Protein AF-A0A940QKQ8-F1 (afdb_monomer)

Mean predicted aligned error: 5.75 Å

Secondary structure (DSSP, 8-state):
--PPPHHHHHHHHHHHHHHHHHHHHSS----TT---TTS--HHHHHHHHHHHHHTT-S-HHHHHHHHHTT--------

Foldseek 3Di:
DDDDDPVNVLLVVLLVQLLVVCVVVVASPAAQCDAGPVRHRNNVVLVVQLVCVVVVNDDPVSVVSRVVSHYDSDPPPD

Nearest PDB structures (foldseek):
  5xyb-assembly1_A  TM=3.193E-01  e=3.840E+00  Spbetavirus SPbeta

Structure (mmCIF, N/CA/C/O backbone):
data_AF-A0A940QKQ8-F1
#
_entry.id   AF-A0A940QKQ8-F1
#
loop_
_atom_site.group_PDB
_atom_site.id
_atom_site.type_symbol
_atom_site.label_atom_id
_atom_site.label_alt_id
_atom_site.label_comp_id
_atom_site.label_asym_id
_atom_site.label_entity_id
_atom_site.label_seq_id
_atom_site.pdbx_PDB_ins_code
_atom_site.Cartn_x
_atom_site.Cartn_y
_atom_site.Cartn_z
_atom_site.occupancy
_atom_site.B_iso_or_equiv
_atom_site.auth_seq_id
_atom_site.auth_comp_id
_atom_site.auth_asym_id
_atom_site.auth_atom_id
_atom_site.pdbx_PDB_model_num
ATOM 1 N N . MET A 1 1 ? -1.418 22.893 14.713 1.00 51.09 1 MET A N 1
ATOM 2 C CA . MET A 1 1 ? -0.625 22.390 13.569 1.00 51.09 1 MET A CA 1
ATOM 3 C C . MET A 1 1 ? -0.971 20.925 13.380 1.00 51.09 1 MET A C 1
ATOM 5 O O . MET A 1 1 ? -0.877 20.176 14.342 1.00 51.09 1 MET A O 1
ATOM 9 N N . ARG A 1 2 ? -1.472 20.530 12.208 1.00 58.09 2 ARG A N 1
ATOM 10 C CA . ARG A 1 2 ? -1.895 19.146 11.953 1.00 58.09 2 ARG A CA 1
ATOM 11 C C . ARG A 1 2 ? -0.642 18.342 11.601 1.00 58.09 2 ARG A C 1
ATOM 13 O O . ARG A 1 2 ? -0.177 18.383 10.468 1.00 58.09 2 ARG A O 1
ATOM 20 N N . TRP A 1 3 ? -0.020 17.720 12.599 1.00 70.00 3 TRP A N 1
ATOM 21 C CA . TRP A 1 3 ? 1.108 16.825 12.366 1.00 70.00 3 TRP A CA 1
ATOM 22 C C . TRP A 1 3 ? 0.599 15.592 11.625 1.00 70.00 3 TRP A C 1
ATOM 24 O O . TRP A 1 3 ? -0.231 14.857 12.158 1.00 70.00 3 TRP A O 1
ATOM 34 N N . LYS A 1 4 ? 1.073 15.386 10.393 1.00 70.75 4 LYS A N 1
ATOM 35 C CA . LYS A 1 4 ? 0.842 14.133 9.674 1.00 70.75 4 LYS A CA 1
ATOM 36 C C . LYS A 1 4 ? 1.562 13.020 10.416 1.00 70.75 4 LYS A C 1
ATOM 38 O O . LYS A 1 4 ? 2.732 13.150 10.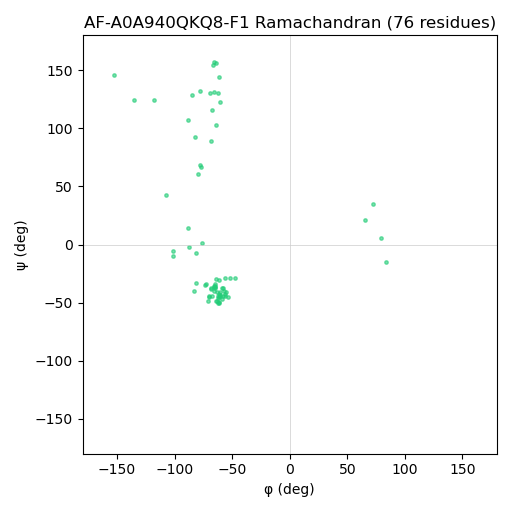785 1.00 70.75 4 LYS A O 1
ATOM 43 N N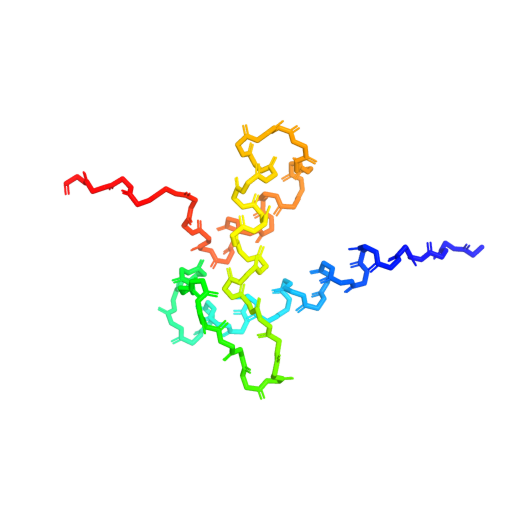 . THR A 1 5 ? 0.860 11.925 10.654 1.00 82.75 5 THR A N 1
ATOM 44 C CA . THR A 1 5 ? 1.465 10.753 11.276 1.00 82.75 5 THR A CA 1
ATOM 45 C C . THR A 1 5 ? 2.495 10.138 10.330 1.00 82.75 5 THR A C 1
ATOM 47 O O . THR A 1 5 ? 2.392 10.234 9.106 1.00 82.75 5 THR A O 1
ATOM 50 N N . LYS A 1 6 ? 3.482 9.426 10.884 1.00 79.62 6 LYS A N 1
ATOM 51 C CA . LYS A 1 6 ? 4.455 8.657 10.086 1.00 79.62 6 LYS A CA 1
ATOM 52 C C . LYS A 1 6 ? 3.769 7.714 9.080 1.00 7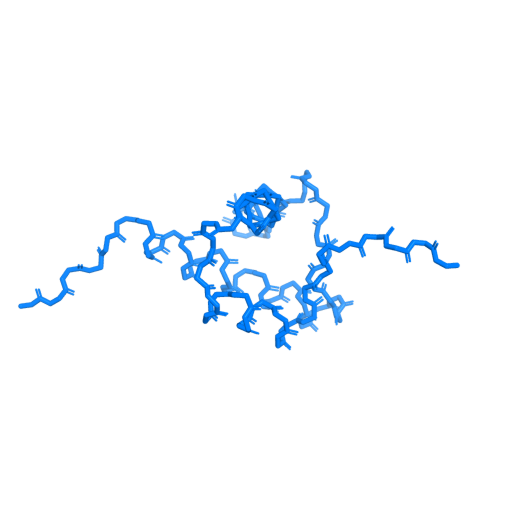9.62 6 LYS A C 1
ATOM 54 O O . LYS A 1 6 ? 4.324 7.429 8.025 1.00 79.62 6 LYS A O 1
ATOM 59 N N . ALA A 1 7 ? 2.561 7.248 9.407 1.00 80.88 7 ALA A N 1
ATOM 60 C CA . ALA A 1 7 ? 1.742 6.402 8.548 1.00 80.88 7 ALA A CA 1
ATOM 61 C C . ALA A 1 7 ? 1.116 7.153 7.361 1.00 80.88 7 ALA A C 1
ATOM 63 O O . ALA A 1 7 ? 0.984 6.562 6.292 1.00 80.88 7 ALA A O 1
ATOM 64 N N . GLU A 1 8 ? 0.731 8.420 7.530 1.00 84.06 8 GLU A N 1
ATOM 65 C CA . GLU A 1 8 ? 0.255 9.272 6.430 1.00 84.06 8 GLU A CA 1
ATOM 66 C C . GLU A 1 8 ? 1.393 9.632 5.480 1.00 84.06 8 GLU A C 1
ATOM 68 O O . GLU A 1 8 ? 1.242 9.452 4.280 1.00 84.06 8 GLU A O 1
ATOM 73 N N . LEU A 1 9 ? 2.560 10.013 6.005 1.00 85.81 9 LEU A N 1
ATOM 74 C CA . LEU A 1 9 ? 3.727 10.313 5.167 1.00 85.81 9 LEU A CA 1
ATOM 75 C C . LEU A 1 9 ? 4.180 9.086 4.362 1.00 85.81 9 LEU A C 1
ATOM 77 O O . LEU A 1 9 ? 4.407 9.172 3.160 1.00 85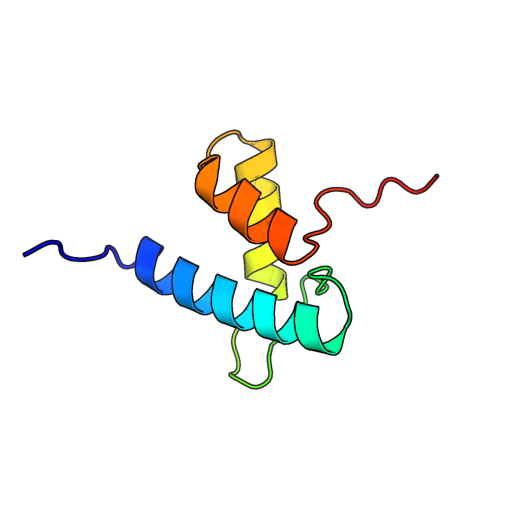.81 9 LEU A O 1
ATOM 81 N N . ALA A 1 10 ? 4.249 7.914 5.003 1.00 85.00 10 ALA A N 1
ATOM 82 C CA . ALA A 1 10 ? 4.581 6.670 4.310 1.00 85.00 10 ALA A CA 1
ATOM 83 C C . ALA A 1 10 ? 3.530 6.274 3.260 1.00 85.00 10 ALA A C 1
ATOM 85 O O . ALA A 1 10 ? 3.873 5.606 2.284 1.00 85.00 10 ALA A O 1
ATOM 86 N N . TRP A 1 11 ? 2.266 6.656 3.478 1.00 88.50 11 TRP A N 1
ATOM 87 C CA . TRP A 1 11 ? 1.185 6.457 2.519 1.00 88.50 11 TRP A CA 1
ATOM 88 C C . TRP A 1 11 ? 1.328 7.375 1.311 1.00 88.50 11 TRP A C 1
ATOM 90 O O . TRP A 1 11 ? 1.248 6.883 0.195 1.00 88.50 11 TRP A O 1
ATOM 100 N N . GLU A 1 12 ? 1.566 8.668 1.526 1.00 89.19 12 GLU A N 1
ATOM 101 C CA . GLU A 1 12 ? 1.767 9.636 0.444 1.00 89.19 12 GLU A CA 1
ATOM 102 C C . GLU A 1 12 ? 2.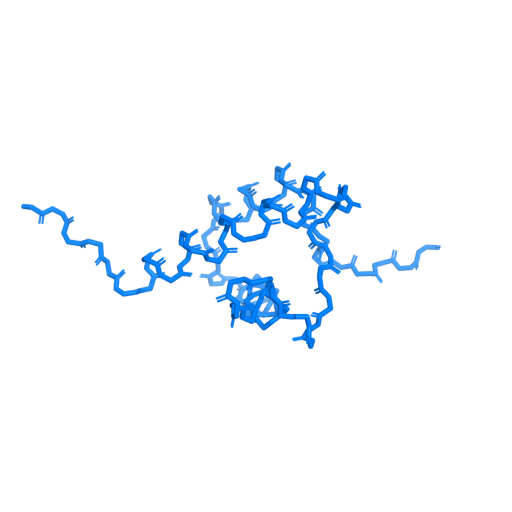951 9.242 -0.442 1.00 89.19 12 GLU A C 1
ATOM 104 O O . GLU A 1 12 ? 2.778 9.159 -1.653 1.00 89.19 12 GLU A O 1
ATOM 109 N N . CYS A 1 13 ? 4.099 8.870 0.141 1.00 89.44 13 CYS A N 1
ATOM 110 C CA . CYS A 1 13 ? 5.233 8.371 -0.646 1.00 89.44 13 CYS A CA 1
ATOM 111 C C . CYS A 1 13 ? 4.881 7.102 -1.436 1.00 89.44 13 CYS A C 1
ATOM 113 O O . CYS A 1 13 ? 5.219 6.986 -2.608 1.00 89.44 13 CYS A O 1
ATOM 115 N N . GLY A 1 14 ? 4.190 6.142 -0.809 1.00 89.19 14 GLY A N 1
ATOM 116 C CA . GLY A 1 14 ? 3.798 4.907 -1.491 1.00 89.19 14 GLY A CA 1
ATOM 117 C C . GLY A 1 14 ? 2.787 5.142 -2.614 1.00 89.19 14 GLY A C 1
ATOM 118 O O . GLY A 1 14 ? 2.854 4.474 -3.641 1.00 89.19 14 GLY A O 1
ATOM 119 N N . TYR A 1 15 ? 1.877 6.100 -2.432 1.00 90.44 15 TYR A N 1
ATOM 120 C CA . TYR A 1 15 ? 0.896 6.497 -3.435 1.00 90.44 15 TYR A CA 1
ATOM 121 C C . TYR A 1 15 ? 1.543 7.218 -4.616 1.00 90.44 15 TYR A C 1
ATOM 123 O O . TYR A 1 15 ? 1.233 6.897 -5.757 1.00 90.44 15 TYR A O 1
ATOM 131 N N . GLU A 1 16 ? 2.463 8.147 -4.362 1.00 91.06 16 GLU A N 1
ATOM 132 C CA . GLU A 1 16 ? 3.189 8.858 -5.417 1.00 91.06 16 GLU A CA 1
ATOM 133 C C . GLU A 1 16 ? 3.994 7.887 -6.290 1.00 91.06 16 GLU A C 1
ATOM 135 O O . GLU A 1 16 ? 3.913 7.930 -7.514 1.00 91.06 16 GLU A O 1
ATOM 140 N N . GLU A 1 17 ? 4.671 6.922 -5.668 1.00 90.44 17 GLU A N 1
ATOM 141 C CA . GLU A 1 17 ? 5.391 5.856 -6.372 1.00 90.44 17 GLU A CA 1
ATOM 142 C C . GLU A 1 17 ? 4.446 4.927 -7.146 1.00 90.44 17 GLU A C 1
ATOM 144 O O . GLU A 1 17 ? 4.737 4.540 -8.277 1.00 90.44 17 GLU A O 1
ATOM 149 N N . ALA A 1 18 ? 3.289 4.587 -6.567 1.00 90.06 18 ALA A N 1
ATOM 150 C CA . ALA A 1 18 ? 2.267 3.793 -7.246 1.00 90.06 18 ALA A CA 1
ATOM 151 C C . ALA A 1 18 ? 1.712 4.523 -8.471 1.00 90.06 18 ALA A C 1
ATOM 153 O O . ALA A 1 18 ? 1.516 3.904 -9.514 1.00 90.06 18 ALA A O 1
ATOM 154 N N . LYS A 1 19 ? 1.487 5.835 -8.348 1.00 90.75 19 LYS A N 1
ATOM 155 C CA . LYS A 1 19 ? 1.017 6.690 -9.432 1.00 90.75 19 LYS A CA 1
ATOM 156 C C . LYS A 1 19 ? 2.043 6.740 -10.559 1.00 90.75 19 LYS A C 1
ATOM 158 O O . LYS A 1 19 ? 1.682 6.449 -11.690 1.00 90.75 19 LYS A O 1
ATOM 163 N N . ARG A 1 20 ? 3.322 6.985 -10.251 1.00 89.62 20 ARG A N 1
ATOM 164 C CA . ARG A 1 20 ? 4.411 6.955 -11.246 1.00 89.62 20 ARG A CA 1
ATOM 165 C C . ARG A 1 20 ? 4.476 5.612 -11.972 1.00 89.62 20 ARG A C 1
ATOM 167 O O . ARG A 1 20 ? 4.578 5.574 -13.194 1.00 89.62 20 ARG A O 1
ATOM 174 N N . TYR A 1 21 ? 4.366 4.510 -11.227 1.00 89.81 21 TYR A N 1
ATOM 175 C CA . TYR A 1 21 ? 4.339 3.170 -11.810 1.00 89.81 21 TYR A CA 1
ATOM 176 C C . TYR A 1 21 ? 3.136 2.971 -12.738 1.00 89.81 21 TYR A C 1
ATOM 178 O O . TYR A 1 21 ? 3.292 2.440 -13.834 1.00 89.81 21 TYR A O 1
ATOM 186 N N . ALA A 1 22 ? 1.949 3.414 -12.319 1.00 89.69 22 ALA A N 1
ATOM 187 C CA . ALA A 1 22 ? 0.734 3.339 -13.118 1.00 89.69 22 ALA A CA 1
ATOM 188 C C . ALA A 1 22 ? 0.787 4.223 -14.369 1.00 89.69 22 ALA A C 1
ATOM 190 O O . ALA A 1 22 ? 0.293 3.811 -15.409 1.00 89.69 22 ALA A O 1
ATOM 191 N N . GLU A 1 23 ? 1.407 5.401 -14.306 1.00 88.94 23 GLU A N 1
ATOM 192 C CA . GLU A 1 23 ? 1.610 6.260 -15.478 1.00 88.94 23 GLU A CA 1
ATOM 193 C C . GLU A 1 23 ? 2.546 5.604 -16.508 1.00 88.94 23 GLU A C 1
ATOM 195 O O . GLU A 1 23 ? 2.334 5.745 -17.709 1.00 88.94 23 GLU A O 1
ATOM 200 N N . GLU A 1 24 ? 3.542 4.838 -16.054 1.00 88.06 24 GLU A N 1
ATOM 201 C CA . GLU A 1 24 ? 4.495 4.142 -16.928 1.00 88.06 24 GLU A CA 1
ATOM 202 C C . GLU A 1 24 ? 3.969 2.795 -17.463 1.00 88.06 24 GLU A C 1
ATOM 204 O O . GLU A 1 24 ? 4.184 2.460 -18.627 1.00 88.06 24 GLU A O 1
ATOM 209 N N . HIS A 1 25 ? 3.271 2.015 -16.632 1.00 85.12 25 HIS A N 1
ATOM 210 C CA . HIS A 1 25 ? 2.800 0.661 -16.964 1.00 85.12 25 HIS A CA 1
ATOM 211 C C . HIS A 1 25 ? 1.310 0.601 -17.340 1.00 85.12 25 HIS A C 1
ATOM 213 O O . HIS A 1 25 ? 0.821 -0.442 -17.772 1.00 85.12 25 HIS A O 1
ATOM 219 N N . GLY A 1 26 ? 0.569 1.691 -17.145 1.00 82.81 26 GLY A N 1
ATOM 220 C CA . GLY A 1 26 ? -0.882 1.790 -17.331 1.00 82.81 26 GLY A CA 1
ATOM 221 C C . GLY A 1 26 ? -1.723 1.318 -16.138 1.00 82.81 26 GLY A C 1
ATOM 222 O O . GLY A 1 26 ? -2.917 1.606 -16.092 1.00 82.81 26 GLY A O 1
ATOM 223 N N . ALA A 1 27 ? -1.140 0.597 -15.174 1.00 83.38 27 ALA A N 1
ATOM 224 C CA . ALA A 1 27 ? -1.847 0.103 -13.993 1.00 83.38 27 ALA A CA 1
ATOM 225 C C . ALA A 1 27 ? -0.916 -0.087 -12.789 1.00 83.38 27 ALA A C 1
ATOM 227 O O . ALA A 1 27 ? 0.224 -0.534 -12.925 1.00 83.38 27 ALA A O 1
ATOM 228 N N . ALA A 1 28 ? -1.437 0.152 -11.585 1.00 85.88 28 ALA A N 1
ATOM 229 C CA . ALA A 1 28 ? -0.749 -0.143 -10.330 1.00 85.88 28 ALA A CA 1
ATOM 230 C C . ALA A 1 28 ? -0.835 -1.644 -9.954 1.00 85.88 28 ALA A C 1
ATOM 232 O O . ALA A 1 28 ? -1.359 -2.003 -8.900 1.00 85.88 28 ALA A O 1
ATOM 233 N N . ASP A 1 29 ? -0.306 -2.542 -10.800 1.00 83.69 29 ASP A N 1
ATOM 234 C CA . ASP A 1 29 ? -0.121 -3.983 -10.496 1.00 83.69 29 ASP A CA 1
ATOM 235 C C . ASP A 1 29 ? 1.355 -4.348 -10.271 1.00 83.69 29 ASP A C 1
ATOM 237 O O . ASP A 1 29 ? 1.845 -5.375 -10.743 1.00 83.69 29 ASP A O 1
ATOM 241 N N . ALA A 1 30 ? 2.097 -3.517 -9.536 1.00 84.62 30 ALA A N 1
ATOM 242 C CA . ALA A 1 30 ? 3.489 -3.835 -9.245 1.00 84.62 30 ALA A CA 1
ATOM 243 C C . ALA A 1 30 ? 3.581 -5.146 -8.423 1.00 84.62 30 ALA A C 1
ATOM 245 O O . ALA A 1 30 ? 2.888 -5.297 -7.404 1.00 84.62 30 ALA A O 1
ATOM 246 N N . PRO A 1 31 ? 4.426 -6.117 -8.823 1.00 83.69 31 PRO A N 1
ATOM 247 C CA . PRO A 1 31 ? 4.584 -7.362 -8.080 1.00 83.69 31 PRO A CA 1
ATOM 248 C C . PRO A 1 31 ? 5.213 -7.106 -6.706 1.00 83.69 31 PRO A C 1
ATOM 250 O O . PRO A 1 31 ? 5.927 -6.131 -6.519 1.00 83.69 31 PRO A O 1
ATOM 253 N N . ILE A 1 32 ? 5.008 -8.000 -5.729 1.00 85.25 32 ILE A N 1
ATOM 254 C CA . ILE A 1 32 ? 5.455 -7.792 -4.333 1.00 85.25 32 ILE A CA 1
ATOM 255 C C . ILE A 1 32 ? 6.966 -7.522 -4.184 1.00 85.25 32 ILE A C 1
ATOM 257 O O . ILE A 1 32 ? 7.383 -6.824 -3.262 1.00 85.25 32 ILE A O 1
ATOM 261 N N . HIS A 1 33 ? 7.775 -8.061 -5.097 1.00 86.88 33 HIS A N 1
ATOM 262 C CA . HIS A 1 33 ? 9.227 -7.883 -5.140 1.00 86.88 33 HIS A CA 1
ATOM 263 C C . HIS A 1 33 ? 9.667 -6.636 -5.923 1.00 86.88 33 HIS A C 1
ATOM 265 O O . HIS A 1 33 ? 10.862 -6.367 -5.994 1.00 86.88 33 HIS A O 1
ATOM 271 N N . TYR A 1 34 ? 8.734 -5.886 -6.514 1.00 88.88 34 TYR A N 1
ATOM 272 C CA . TYR A 1 34 ? 9.049 -4.660 -7.230 1.00 88.88 34 TYR A CA 1
ATOM 273 C C . TYR A 1 34 ? 9.500 -3.572 -6.259 1.00 88.88 34 TYR A C 1
ATOM 275 O O . TYR A 1 34 ? 8.843 -3.274 -5.250 1.00 88.88 34 TYR A O 1
ATOM 283 N N . VAL A 1 35 ? 10.632 -2.977 -6.611 1.00 89.62 35 VAL A N 1
ATOM 284 C CA . VAL A 1 35 ? 11.219 -1.825 -5.948 1.00 89.62 35 VAL A CA 1
ATOM 285 C C . VAL A 1 35 ? 11.260 -0.718 -6.985 1.00 89.62 35 VAL A C 1
ATOM 287 O O . VAL A 1 35 ? 11.790 -0.914 -8.076 1.00 89.62 35 VAL A O 1
ATOM 290 N N . SER A 1 36 ? 10.658 0.413 -6.648 1.00 86.31 36 SER A N 1
ATOM 291 C CA . SER A 1 36 ? 10.686 1.601 -7.487 1.00 86.31 36 SER A CA 1
ATOM 292 C C . SER A 1 36 ? 12.122 2.128 -7.633 1.00 86.31 36 SER A C 1
ATOM 294 O O . SER A 1 36 ? 12.946 1.868 -6.747 1.00 86.31 36 SER A O 1
ATOM 296 N N . PRO A 1 37 ? 12.448 2.881 -8.699 1.00 82.88 37 PRO A N 1
ATOM 297 C CA . PRO A 1 37 ? 13.733 3.570 -8.853 1.00 82.88 37 PRO A CA 1
ATOM 298 C C . PRO A 1 37 ? 14.204 4.377 -7.629 1.00 82.88 37 PRO A C 1
ATOM 300 O O . PRO A 1 37 ? 15.407 4.463 -7.400 1.00 82.88 37 PRO A O 1
ATOM 303 N N . ASP A 1 38 ? 13.294 4.897 -6.800 1.00 82.38 38 ASP A N 1
ATOM 304 C CA . ASP A 1 38 ? 13.614 5.603 -5.544 1.00 82.38 38 ASP A CA 1
ATOM 305 C C . ASP A 1 38 ? 14.022 4.659 -4.385 1.00 82.38 38 ASP A C 1
ATOM 307 O O . ASP A 1 38 ? 14.277 5.079 -3.257 1.00 82.38 38 ASP A O 1
ATOM 311 N N . GLY A 1 39 ? 14.080 3.346 -4.630 1.00 85.75 39 GLY A N 1
ATOM 312 C CA . GLY A 1 39 ? 14.367 2.330 -3.614 1.00 85.75 39 GLY A CA 1
ATOM 313 C C . GLY A 1 39 ? 13.161 1.978 -2.737 1.00 85.75 39 GLY A C 1
ATOM 314 O O . GLY A 1 39 ? 13.285 1.200 -1.783 1.00 85.75 39 GLY A O 1
ATOM 315 N N . TYR A 1 40 ? 11.976 2.514 -3.044 1.00 86.81 40 TYR A N 1
ATOM 316 C CA . TYR A 1 40 ? 10.761 2.214 -2.301 1.00 86.81 40 TYR A CA 1
ATOM 317 C C . TYR A 1 40 ? 10.189 0.855 -2.706 1.00 86.81 40 TYR A C 1
ATOM 319 O O . TYR A 1 40 ? 10.007 0.544 -3.883 1.00 86.81 40 TYR A O 1
ATOM 327 N N . LYS A 1 41 ? 9.842 0.028 -1.717 1.00 90.12 41 LYS A N 1
ATOM 328 C CA . LYS A 1 41 ? 9.240 -1.297 -1.937 1.00 90.12 41 LYS A CA 1
ATOM 329 C C . LYS A 1 41 ? 7.758 -1.164 -2.290 1.00 90.12 41 LYS A C 1
ATOM 331 O O . LYS A 1 41 ? 6.893 -1.549 -1.497 1.00 90.12 41 LYS A O 1
ATOM 336 N N . LEU A 1 42 ? 7.469 -0.616 -3.469 1.00 90.19 42 LEU A N 1
ATOM 337 C CA . LEU A 1 42 ? 6.110 -0.393 -3.956 1.00 90.19 42 LEU A CA 1
ATOM 338 C C . LEU A 1 42 ? 5.299 -1.697 -3.954 1.00 90.19 42 LEU A C 1
ATOM 340 O O . LEU A 1 42 ? 4.172 -1.710 -3.466 1.00 90.19 42 LEU A O 1
ATOM 344 N N . GLY A 1 43 ? 5.894 -2.823 -4.354 1.00 89.19 43 GLY A N 1
ATOM 345 C CA . GLY A 1 43 ? 5.235 -4.128 -4.283 1.00 89.19 43 GLY A CA 1
ATOM 346 C C . GLY A 1 43 ? 4.739 -4.502 -2.881 1.00 89.19 43 GLY A C 1
ATOM 347 O O . GLY A 1 43 ? 3.614 -4.973 -2.697 1.00 89.19 43 GLY A O 1
ATOM 348 N N . VAL A 1 44 ? 5.559 -4.245 -1.859 1.00 90.25 44 VAL A N 1
ATOM 349 C CA . VAL A 1 44 ? 5.197 -4.481 -0.452 1.00 90.25 44 VAL A CA 1
ATOM 350 C C . VAL A 1 44 ? 4.109 -3.509 0.000 1.00 90.25 44 VAL A C 1
ATOM 352 O O . VAL A 1 44 ? 3.215 -3.899 0.753 1.00 90.25 44 VAL A O 1
ATOM 355 N N . PHE A 1 45 ? 4.162 -2.255 -0.449 1.00 90.31 45 PHE A N 1
ATOM 356 C CA . PHE A 1 45 ? 3.128 -1.263 -0.167 1.00 90.31 45 PHE A CA 1
ATOM 357 C C . PHE A 1 45 ? 1.771 -1.686 -0.738 1.00 90.31 45 PHE A C 1
ATOM 359 O O . PHE A 1 45 ? 0.801 -1.758 0.018 1.00 90.31 45 PHE A O 1
ATOM 366 N N . LEU A 1 46 ? 1.711 -2.069 -2.016 1.00 88.88 46 LEU A N 1
ATOM 367 C CA . LEU A 1 46 ? 0.489 -2.570 -2.649 1.00 88.88 46 LEU A CA 1
ATOM 368 C C . LEU A 1 46 ? -0.025 -3.837 -1.952 1.00 88.88 46 LEU A C 1
ATOM 370 O O . LEU A 1 46 ? -1.219 -3.948 -1.673 1.00 88.88 46 LEU A O 1
ATOM 374 N N . SER A 1 47 ? 0.867 -4.756 -1.568 1.00 88.81 47 SER A N 1
ATOM 375 C CA . SER A 1 47 ? 0.494 -5.951 -0.799 1.00 88.81 47 SER A CA 1
ATOM 376 C C . SER A 1 47 ? -0.120 -5.604 0.562 1.00 88.81 47 SER A C 1
ATOM 378 O O . SER A 1 47 ? -1.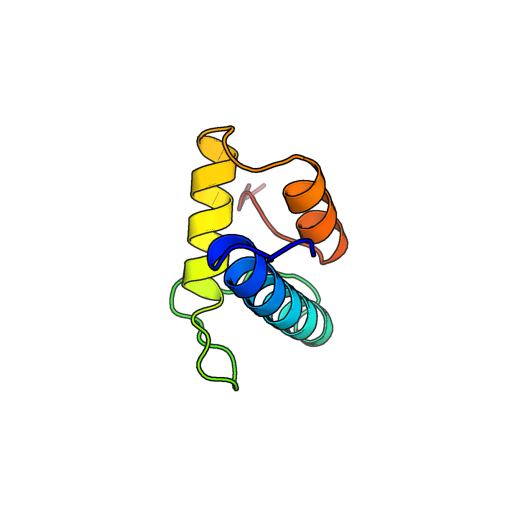133 -6.186 0.946 1.00 88.81 47 SER A O 1
ATOM 380 N N . LYS A 1 48 ? 0.445 -4.632 1.290 1.00 87.81 48 LYS A N 1
ATOM 381 C CA . LYS A 1 48 ? -0.127 -4.143 2.556 1.00 87.81 48 LYS A CA 1
ATOM 382 C C . LYS A 1 48 ? -1.477 -3.466 2.343 1.00 87.81 48 LYS A C 1
ATOM 384 O O . LYS A 1 48 ? -2.359 -3.615 3.185 1.00 87.81 48 LYS A O 1
ATOM 389 N N . CYS A 1 49 ? -1.648 -2.731 1.245 1.00 88.25 49 CYS A N 1
ATOM 390 C CA . CYS A 1 49 ? -2.936 -2.145 0.884 1.00 88.25 49 CYS A CA 1
ATOM 391 C C . CYS A 1 49 ? -3.978 -3.242 0.670 1.00 88.25 49 CYS A C 1
ATOM 393 O O . CYS A 1 49 ? -5.038 -3.181 1.286 1.00 88.25 49 CYS A O 1
ATOM 395 N N . ARG A 1 50 ? -3.659 -4.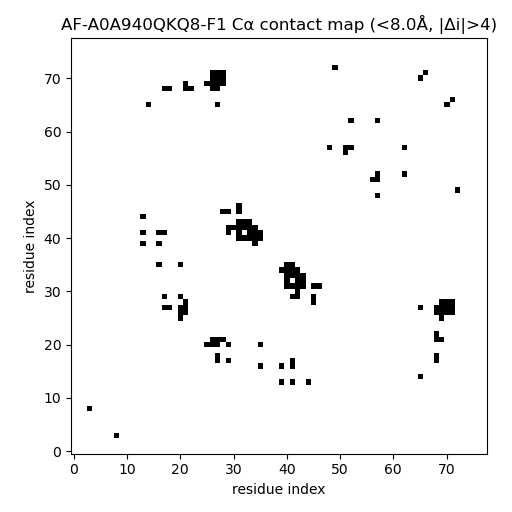271 -0.129 1.00 87.31 50 ARG A N 1
ATOM 396 C CA . ARG A 1 50 ? -4.535 -5.431 -0.384 1.00 87.31 50 ARG A CA 1
ATOM 397 C C . ARG A 1 50 ? -4.910 -6.155 0.908 1.00 87.31 50 ARG A C 1
ATOM 399 O O . ARG A 1 50 ? -6.079 -6.453 1.124 1.00 87.31 50 ARG A O 1
ATOM 406 N N . GLU A 1 51 ? -3.945 -6.370 1.801 1.00 87.88 51 GLU A N 1
ATOM 407 C CA . GLU A 1 51 ? -4.209 -6.980 3.106 1.00 87.88 51 GLU A CA 1
ATOM 408 C C . GLU A 1 51 ? -5.160 -6.121 3.955 1.00 87.88 51 GLU A C 1
ATOM 410 O O . GLU A 1 51 ? -6.127 -6.632 4.517 1.00 87.88 51 GLU A O 1
ATOM 415 N N . LYS A 1 52 ? -4.927 -4.804 4.030 1.00 87.50 52 LYS A N 1
ATOM 416 C CA . LYS A 1 52 ? -5.802 -3.886 4.774 1.00 87.50 52 LYS A CA 1
ATOM 417 C C . LYS A 1 52 ? -7.199 -3.788 4.172 1.00 87.50 52 LYS A C 1
ATOM 419 O O . LYS A 1 52 ? -8.157 -3.679 4.936 1.00 87.50 52 LYS A O 1
ATOM 424 N N . TYR A 1 53 ? -7.302 -3.836 2.845 1.00 87.31 53 TYR A N 1
ATOM 425 C CA . TYR A 1 53 ? -8.561 -3.883 2.108 1.00 87.31 53 TYR A CA 1
ATOM 426 C C . TYR A 1 53 ? -9.342 -5.153 2.454 1.00 87.31 53 TYR A C 1
ATOM 428 O O . TYR A 1 53 ? -10.480 -5.058 2.901 1.00 87.31 53 TYR A O 1
ATOM 436 N N . GLY A 1 54 ? -8.700 -6.326 2.387 1.00 85.19 54 GLY A N 1
ATOM 437 C CA . GLY A 1 54 ? -9.310 -7.595 2.798 1.00 85.19 54 GLY A CA 1
ATOM 438 C C . GLY A 1 54 ? -9.701 -7.637 4.280 1.00 85.19 54 GLY A C 1
ATOM 439 O O . GLY A 1 54 ? -10.685 -8.271 4.642 1.00 85.19 54 GLY A O 1
ATOM 440 N N . LYS A 1 55 ? -8.969 -6.917 5.141 1.00 86.88 55 LYS A N 1
ATOM 441 C CA . LYS A 1 55 ? -9.296 -6.742 6.567 1.00 86.88 55 LYS A CA 1
ATOM 442 C C . LYS A 1 55 ? -10.356 -5.663 6.841 1.00 86.88 55 LYS A C 1
ATOM 444 O O . LYS A 1 55 ? -10.727 -5.493 7.997 1.00 86.88 55 LYS A O 1
ATOM 449 N N . GLY A 1 56 ? -10.791 -4.888 5.843 1.00 86.25 56 GLY A N 1
ATOM 450 C CA . GLY A 1 56 ? -11.720 -3.763 6.035 1.00 86.25 56 GLY A CA 1
ATOM 451 C C . GLY A 1 56 ? -11.154 -2.604 6.871 1.00 86.25 56 GLY A C 1
ATOM 452 O O . GLY A 1 56 ? -11.904 -1.818 7.436 1.00 86.25 56 GLY A O 1
ATOM 453 N N . THR A 1 57 ? -9.826 -2.498 6.981 1.00 87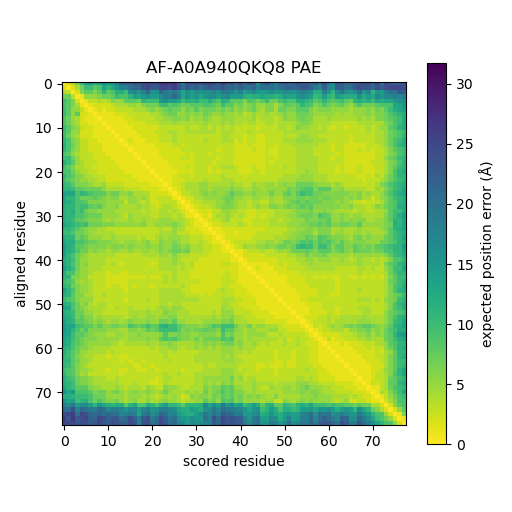.06 57 THR A N 1
ATOM 454 C CA . THR A 1 57 ? -9.134 -1.458 7.779 1.00 87.06 57 THR A CA 1
ATOM 455 C C . THR A 1 57 ? -8.583 -0.318 6.926 1.00 87.06 57 THR A C 1
ATOM 457 O O . THR A 1 57 ? -8.029 0.650 7.451 1.00 87.06 57 THR A O 1
ATOM 460 N N . LEU A 1 58 ? -8.680 -0.440 5.601 1.00 86.25 58 LEU A N 1
ATOM 461 C CA . LEU A 1 58 ? -8.266 0.598 4.671 1.00 86.25 58 LEU A CA 1
ATOM 462 C C . LEU A 1 58 ? -9.405 1.606 4.487 1.00 86.25 58 LEU A C 1
ATOM 464 O O . LEU A 1 58 ? -10.530 1.216 4.195 1.00 86.25 58 LEU A O 1
ATOM 468 N N . CYS A 1 59 ? -9.108 2.897 4.643 1.00 86.75 59 CYS A N 1
ATOM 469 C CA . CYS A 1 59 ? -10.100 3.949 4.430 1.00 86.75 59 CYS A CA 1
ATOM 470 C C . CYS A 1 59 ? -10.604 3.945 2.982 1.00 86.75 59 CYS A C 1
ATOM 472 O O . CYS A 1 59 ? -9.810 3.771 2.056 1.00 86.75 59 CYS A O 1
ATOM 474 N N . GLN A 1 60 ? -11.891 4.239 2.788 1.00 86.62 60 GLN A N 1
ATOM 475 C CA . GLN A 1 60 ? -12.495 4.307 1.457 1.00 86.62 60 GLN A CA 1
ATOM 476 C C . GLN A 1 60 ? -11.791 5.319 0.544 1.00 86.62 60 GLN A C 1
ATOM 478 O O . GLN A 1 60 ? -11.513 5.000 -0.602 1.00 86.62 60 GLN A O 1
ATOM 483 N N . GLU A 1 61 ? -11.387 6.479 1.069 1.00 88.62 61 GLU A N 1
ATOM 484 C CA . GLU A 1 61 ? -10.621 7.489 0.317 1.00 88.62 61 GLU A CA 1
ATOM 485 C C . GLU A 1 61 ? -9.302 6.931 -0.241 1.00 88.62 61 GLU A C 1
ATOM 487 O O . GLU A 1 61 ? -8.892 7.244 -1.352 1.00 88.62 61 GLU A O 1
ATOM 492 N N . LYS A 1 62 ? -8.634 6.057 0.520 1.00 88.31 62 LYS A N 1
ATOM 493 C CA . LYS A 1 62 ? -7.382 5.406 0.105 1.00 88.31 62 LYS A CA 1
ATOM 494 C C . LYS A 1 62 ? -7.603 4.353 -0.968 1.00 88.31 62 LYS A C 1
ATOM 496 O O . LYS A 1 62 ? -6.737 4.152 -1.813 1.00 88.31 62 LYS A O 1
ATOM 501 N N . ILE A 1 63 ? -8.743 3.676 -0.902 1.00 89.44 63 ILE A N 1
ATOM 502 C CA . ILE A 1 63 ? -9.171 2.715 -1.914 1.00 89.44 63 ILE A CA 1
ATOM 503 C C . ILE A 1 63 ? -9.484 3.453 -3.215 1.00 89.44 63 ILE A C 1
ATOM 505 O O . ILE A 1 63 ? -9.038 3.017 -4.269 1.00 89.44 63 ILE A O 1
ATOM 509 N N . ASP A 1 64 ? -10.195 4.576 -3.128 1.00 90.25 64 ASP A N 1
ATOM 510 C CA . ASP A 1 64 ? -10.595 5.393 -4.273 1.00 90.25 64 ASP A CA 1
ATOM 511 C C . ASP A 1 64 ? -9.383 5.985 -5.005 1.00 90.25 64 ASP A C 1
ATOM 513 O O . ASP A 1 64 ? -9.219 5.752 -6.198 1.00 90.25 64 ASP A O 1
ATOM 517 N N . MET A 1 65 ? -8.448 6.592 -4.261 1.00 90.19 65 MET A N 1
ATOM 518 C CA . MET A 1 65 ? -7.169 7.074 -4.805 1.00 90.19 65 MET A CA 1
ATOM 519 C C . MET A 1 65 ? -6.402 5.974 -5.553 1.00 90.19 65 MET A C 1
ATOM 521 O O . MET A 1 65 ? -5.889 6.186 -6.646 1.00 90.19 65 MET A O 1
ATOM 525 N N . LEU A 1 66 ? -6.322 4.772 -4.977 1.00 89.38 66 LEU A N 1
ATOM 526 C CA . LEU A 1 66 ? -5.655 3.646 -5.628 1.00 89.38 66 LEU A CA 1
ATOM 527 C C . LEU A 1 66 ? -6.425 3.152 -6.866 1.00 89.38 66 LEU A C 1
ATOM 529 O O . LEU A 1 66 ? -5.805 2.792 -7.863 1.00 89.38 66 LEU A O 1
ATOM 533 N N . ASN A 1 67 ? -7.759 3.138 -6.836 1.00 89.12 67 ASN A N 1
ATOM 534 C CA . ASN A 1 67 ? -8.568 2.780 -8.004 1.00 89.12 67 ASN A CA 1
ATOM 535 C C . ASN A 1 67 ? -8.407 3.785 -9.151 1.00 89.12 67 ASN A C 1
ATOM 537 O O . ASN A 1 67 ? -8.366 3.360 -10.303 1.00 89.12 67 ASN A O 1
ATOM 541 N N . GLU A 1 68 ? -8.258 5.079 -8.852 1.00 89.69 68 GLU A N 1
ATOM 542 C CA . GLU A 1 68 ? -8.028 6.127 -9.856 1.00 89.69 68 GLU A CA 1
ATOM 543 C C . GLU A 1 68 ? -6.752 5.869 -10.675 1.00 89.69 68 GLU A C 1
ATOM 545 O O . GLU A 1 68 ? -6.744 6.051 -11.890 1.00 89.69 68 GLU A O 1
ATOM 550 N N . ILE A 1 69 ? -5.700 5.347 -10.036 1.00 88.94 69 ILE A N 1
ATOM 551 C CA . ILE A 1 69 ? -4.438 4.974 -10.698 1.00 88.94 69 ILE A CA 1
ATOM 552 C C . ILE A 1 69 ? -4.435 3.530 -11.245 1.00 88.94 69 ILE A C 1
ATOM 554 O O . ILE A 1 69 ? -3.381 2.968 -11.539 1.00 88.94 69 ILE A O 1
ATOM 558 N N . GLY A 1 70 ? -5.595 2.877 -11.344 1.00 85.69 70 GLY A N 1
ATOM 559 C CA . GLY A 1 70 ? -5.702 1.529 -11.909 1.00 85.69 70 GLY A CA 1
ATOM 560 C C . GLY A 1 70 ? -5.143 0.423 -11.008 1.00 85.69 70 GLY A C 1
ATOM 561 O O . GLY A 1 70 ? -4.565 -0.548 -11.499 1.00 85.69 70 GLY A O 1
ATOM 562 N N . MET A 1 71 ? -5.276 0.554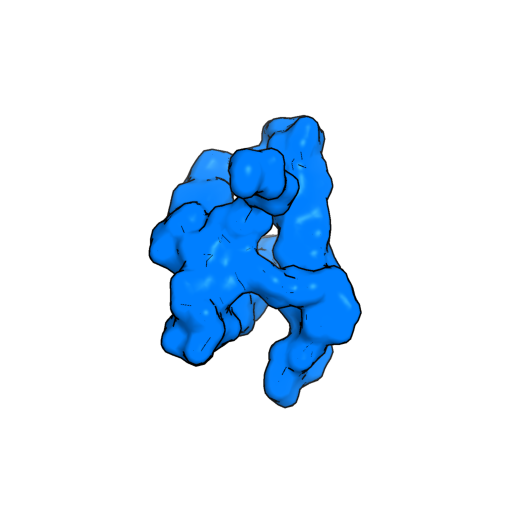 -9.684 1.00 86.69 71 MET A N 1
ATOM 563 C CA . MET A 1 71 ? -4.896 -0.499 -8.738 1.00 86.69 71 MET A CA 1
ATOM 564 C C . MET A 1 71 ? -5.686 -1.785 -8.975 1.00 86.69 71 MET A C 1
ATOM 566 O O . MET A 1 71 ? -6.909 -1.838 -8.844 1.00 86.69 71 MET A O 1
ATOM 570 N N . VAL A 1 72 ? -4.956 -2.872 -9.212 1.00 82.75 72 VAL A N 1
ATOM 571 C CA . VAL A 1 72 ? -5.541 -4.209 -9.308 1.00 82.75 72 VAL A CA 1
ATOM 572 C C . VAL A 1 72 ? -5.591 -4.825 -7.910 1.00 82.75 72 VAL A C 1
ATOM 574 O O . VAL A 1 72 ? -4.572 -5.211 -7.333 1.00 82.75 72 VAL A O 1
ATOM 577 N N . TRP A 1 73 ? -6.787 -4.924 -7.333 1.00 81.00 73 TRP A N 1
ATOM 578 C CA . TRP A 1 73 ? -6.999 -5.551 -6.019 1.00 81.00 73 TRP A CA 1
ATOM 579 C C . TRP A 1 73 ? -7.074 -7.073 -6.092 1.00 81.00 73 TRP A C 1
ATOM 581 O O . TRP A 1 73 ? -6.624 -7.762 -5.177 1.00 81.00 73 TRP A O 1
ATOM 591 N N . ASN A 1 74 ? -7.616 -7.592 -7.192 1.00 66.00 74 ASN A N 1
ATOM 592 C CA . ASN A 1 74 ? -7.827 -9.010 -7.408 1.00 66.00 74 ASN A CA 1
ATOM 593 C C . ASN A 1 74 ? -7.373 -9.377 -8.822 1.00 66.00 74 ASN A C 1
ATOM 595 O O . ASN A 1 74 ? -7.864 -8.809 -9.796 1.00 66.00 74 ASN A O 1
ATOM 599 N N . LYS A 1 75 ? -6.463 -10.349 -8.940 1.00 57.09 75 LYS A N 1
ATOM 600 C CA . LYS A 1 75 ? -6.227 -11.042 -10.212 1.00 57.09 75 LYS A CA 1
ATOM 601 C C . LYS A 1 75 ? -7.364 -12.040 -10.407 1.00 57.09 75 LYS A C 1
ATOM 603 O O . LYS A 1 75 ? -7.152 -13.249 -10.354 1.00 57.09 75 LYS A O 1
ATOM 608 N N . SER A 1 76 ? -8.579 -11.530 -10.593 1.00 41.56 76 SER A N 1
ATOM 609 C CA . SER A 1 76 ? -9.696 -12.334 -11.070 1.00 41.56 76 SER A CA 1
ATOM 610 C C . SER A 1 76 ? -9.383 -12.691 -12.515 1.00 41.56 76 SER A C 1
ATOM 612 O O . SER A 1 76 ? -9.669 -11.935 -13.438 1.00 41.56 76 SER A O 1
ATOM 614 N N . ARG A 1 77 ? -8.692 -13.815 -12.689 1.00 39.41 77 ARG A N 1
ATOM 615 C CA . ARG A 1 77 ? -8.511 -14.479 -13.973 1.00 39.41 77 ARG A CA 1
ATOM 616 C C . ARG A 1 77 ? -9.913 -14.917 -14.414 1.00 39.41 77 ARG A C 1
ATOM 618 O O . ARG A 1 77 ? -10.458 -15.845 -13.820 1.00 39.41 77 ARG A O 1
ATOM 625 N N . ALA A 1 78 ? -10.507 -14.184 -15.349 1.00 34.09 78 ALA A N 1
ATOM 626 C CA . ALA A 1 78 ? -11.607 -14.681 -16.169 1.00 34.09 78 ALA A CA 1
ATOM 627 C C . ALA A 1 78 ? -11.009 -15.319 -17.426 1.00 34.09 78 ALA A C 1
ATOM 629 O O . ALA A 1 78 ? -10.005 -14.760 -17.931 1.00 34.09 78 ALA A O 1
#

pLDDT: mean 83.39, std 11.68, range [34.09, 91.06]

Sequence (78 aa):
MRWKTKAELAWECGYEEAKRYAEEHGAADAPIHYVSPDGYKLGVFLSKCREKYGKGTLCQEKIDMLNEIGMVWNKSRA

Radius of gyration: 12.46 Å; Cα contacts (8 Å, |Δi|>4): 71; chains: 1; bounding box: 27×37×31 Å

Solvent-accessible surface area (backbone atoms only — not comparable to full-atom values): 4584 Å² total; per-residue (Å²): 133,90,77,75,48,75,68,52,54,56,43,53,55,45,48,53,53,38,42,56,45,9,73,74,69,69,32,33,65,62,51,63,85,37,57,44,98,88,69,44,52,47,6,48,49,53,51,52,50,46,51,29,51,78,67,68,71,51,55,67,71,60,52,49,58,40,48,75,38,41,43,63,83,68,92,75,82,124